Protein AF-A0A8T6UJM6-F1 (afdb_monomer_lite)

Structure (mmCIF, N/CA/C/O backbone):
data_AF-A0A8T6UJM6-F1
#
_entry.id   AF-A0A8T6UJM6-F1
#
loop_
_atom_site.group_PDB
_atom_site.id
_atom_site.type_symbol
_atom_site.label_atom_id
_atom_site.label_alt_id
_atom_site.label_comp_id
_atom_site.label_asym_id
_atom_site.label_entity_id
_atom_site.label_seq_id
_atom_site.pdbx_PDB_ins_code
_atom_site.Cartn_x
_atom_site.Cartn_y
_atom_site.Cartn_z
_atom_site.occupancy
_atom_site.B_iso_or_equiv
_atom_site.auth_seq_id
_atom_site.auth_comp_id
_atom_site.auth_asym_id
_atom_site.auth_atom_id
_atom_site.pdbx_PDB_model_num
ATOM 1 N N . TYR A 1 1 ? -14.963 -14.095 1.824 1.00 44.94 1 TYR A N 1
ATOM 2 C CA . TYR A 1 1 ? -14.300 -14.627 3.036 1.00 44.94 1 TYR A CA 1
ATOM 3 C C . TYR A 1 1 ? -13.201 -15.661 2.703 1.00 44.94 1 TYR A C 1
ATOM 5 O O . TYR A 1 1 ? -13.128 -16.696 3.348 1.00 44.94 1 TYR A O 1
ATOM 13 N N . LEU A 1 2 ? -12.335 -15.426 1.697 1.00 49.66 2 LEU A N 1
ATOM 14 C CA . LEU A 1 2 ? -11.356 -16.446 1.246 1.00 49.66 2 LEU A CA 1
ATOM 15 C C . LEU A 1 2 ? -9.902 -16.163 1.661 1.00 49.66 2 LEU A C 1
ATOM 17 O O . LEU A 1 2 ? -9.070 -17.062 1.678 1.00 49.66 2 LEU A O 1
ATOM 21 N N . TYR A 1 3 ? -9.602 -14.932 2.061 1.00 54.41 3 TYR A N 1
ATOM 22 C CA . TYR A 1 3 ? -8.302 -14.552 2.591 1.00 54.41 3 TYR A CA 1
ATOM 23 C C . TYR A 1 3 ? -8.555 -13.868 3.928 1.00 54.41 3 TYR A C 1
ATOM 25 O O . TYR A 1 3 ? -9.471 -13.053 4.033 1.00 54.41 3 TYR A O 1
ATOM 33 N N . GLY A 1 4 ? -7.802 -14.266 4.958 1.00 57.81 4 GLY A N 1
ATOM 34 C CA . GLY A 1 4 ? -7.855 -13.667 6.295 1.00 57.81 4 GLY A CA 1
ATOM 35 C C . GLY A 1 4 ? -7.518 -12.167 6.277 1.00 57.81 4 GLY A C 1
ATOM 36 O O . GLY A 1 4 ? -7.547 -11.545 5.219 1.00 57.81 4 GLY A O 1
ATOM 37 N N . PRO A 1 5 ? -7.153 -11.550 7.411 1.00 60.81 5 PRO A N 1
ATOM 38 C CA . PRO A 1 5 ? -6.985 -10.100 7.477 1.00 60.81 5 PRO A CA 1
ATOM 39 C C . PRO A 1 5 ? -6.077 -9.568 6.354 1.00 60.81 5 PRO A C 1
ATOM 41 O O . PRO A 1 5 ? -4.894 -9.919 6.245 1.00 60.81 5 PRO A O 1
ATOM 44 N N . LEU A 1 6 ? -6.662 -8.746 5.480 1.00 64.50 6 LEU A N 1
ATOM 45 C CA . LEU A 1 6 ? -6.006 -8.237 4.282 1.00 64.50 6 LEU A CA 1
ATOM 46 C C . LEU A 1 6 ? -5.293 -6.932 4.630 1.00 64.50 6 LEU A C 1
ATOM 48 O O . LEU A 1 6 ? -5.878 -5.853 4.730 1.00 64.50 6 LEU A O 1
ATOM 52 N N . GLY A 1 7 ? -3.987 -7.045 4.853 1.00 66.06 7 GLY A N 1
ATOM 53 C CA . GLY A 1 7 ? -3.103 -5.897 5.004 1.00 66.06 7 GLY A CA 1
ATOM 54 C C . GLY A 1 7 ? -2.800 -5.222 3.665 1.00 66.06 7 GLY A C 1
ATOM 55 O O . GLY A 1 7 ? -2.847 -5.841 2.600 1.00 66.06 7 GLY A O 1
ATOM 56 N N . THR A 1 8 ? -2.384 -3.954 3.724 1.00 71.00 8 T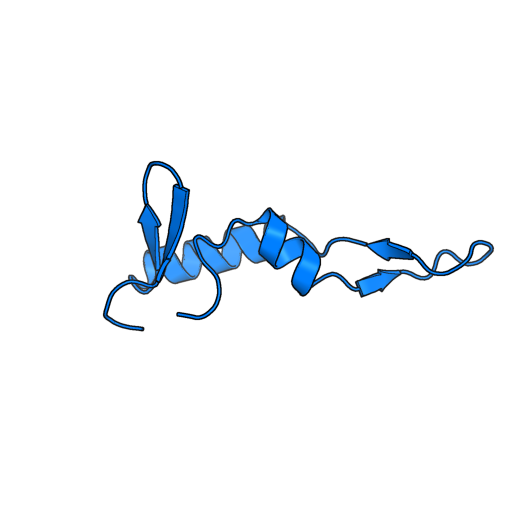HR A N 1
ATOM 57 C CA . THR A 1 8 ? -1.964 -3.189 2.531 1.00 71.00 8 THR A CA 1
ATOM 58 C C . THR A 1 8 ? -0.810 -3.851 1.770 1.00 71.00 8 THR A C 1
ATOM 60 O O . THR A 1 8 ? -0.673 -3.655 0.566 1.00 71.00 8 THR A O 1
ATOM 63 N N . GLU A 1 9 ? 0.008 -4.659 2.449 1.00 74.56 9 GLU A N 1
ATOM 64 C CA . GLU A 1 9 ? 1.119 -5.379 1.834 1.00 74.56 9 GLU A CA 1
ATOM 65 C C . GLU A 1 9 ? 0.689 -6.582 0.988 1.00 74.56 9 GLU A C 1
ATOM 67 O O . GLU A 1 9 ? 1.235 -6.758 -0.100 1.00 74.56 9 GLU A O 1
ATOM 72 N N . ARG A 1 10 ? -0.287 -7.377 1.444 1.00 77.06 10 ARG A N 1
ATOM 73 C CA . ARG A 1 10 ? -0.790 -8.531 0.678 1.00 77.06 10 ARG A CA 1
ATOM 74 C C . ARG A 1 10 ? -1.501 -8.072 -0.590 1.00 77.06 10 ARG A C 1
ATOM 76 O O . ARG A 1 10 ? -1.151 -8.524 -1.672 1.00 77.06 10 ARG A O 1
ATOM 83 N N . LEU A 1 11 ? -2.363 -7.063 -0.467 1.00 77.88 11 LEU A N 1
ATOM 84 C CA . LEU A 1 11 ? -3.031 -6.436 -1.612 1.00 77.88 11 LEU A CA 1
ATOM 85 C C . LEU A 1 11 ? -2.020 -5.840 -2.602 1.00 77.88 11 LEU A C 1
ATOM 87 O O . LEU A 1 11 ? -2.164 -5.961 -3.809 1.00 77.88 11 LEU A O 1
ATOM 91 N N . SER A 1 12 ? -0.948 -5.222 -2.105 1.00 79.88 12 SER A N 1
ATOM 92 C CA . SER A 1 12 ? 0.112 -4.672 -2.956 1.00 79.88 12 SER A CA 1
ATOM 93 C C . SER A 1 12 ? 0.921 -5.760 -3.671 1.00 79.88 12 SER A C 1
ATOM 95 O O . SER A 1 12 ? 1.452 -5.504 -4.748 1.00 79.88 12 SER A O 1
ATOM 97 N N . ALA A 1 13 ? 1.019 -6.967 -3.114 1.00 80.44 13 ALA A N 1
ATOM 98 C CA . ALA A 1 13 ? 1.631 -8.100 -3.799 1.00 80.44 13 ALA A CA 1
ATOM 99 C C . ALA A 1 13 ? 0.701 -8.695 -4.872 1.00 80.44 13 ALA A C 1
ATOM 101 O O . ALA A 1 13 ? 1.177 -8.971 -5.968 1.00 80.44 13 ALA A O 1
ATOM 102 N N . GLU A 1 14 ? -0.598 -8.828 -4.584 1.00 81.06 14 GLU A N 1
ATOM 103 C CA . GLU A 1 14 ? -1.606 -9.344 -5.528 1.00 81.06 14 GLU A CA 1
ATOM 104 C C . GLU A 1 14 ? -1.845 -8.401 -6.710 1.00 81.06 14 GLU A C 1
ATOM 106 O O . GLU A 1 14 ? -1.810 -8.828 -7.857 1.00 81.06 14 GLU A O 1
ATOM 111 N N . PHE A 1 15 ? -2.014 -7.102 -6.443 1.00 80.50 15 PHE A N 1
ATOM 112 C CA . PHE A 1 15 ? -2.137 -6.062 -7.474 1.00 80.50 15 PHE A CA 1
ATOM 113 C C . PHE A 1 15 ? -0.773 -5.574 -7.993 1.00 80.50 15 PHE A C 1
ATOM 115 O O . PHE A 1 15 ? -0.676 -4.540 -8.659 1.00 80.50 15 PHE A O 1
ATOM 122 N N . GLY A 1 16 ? 0.304 -6.274 -7.633 1.00 79.50 16 GLY A N 1
ATOM 123 C CA . GLY A 1 16 ? 1.622 -6.108 -8.229 1.00 79.50 16 GLY A CA 1
ATOM 124 C C . GLY A 1 16 ? 1.723 -6.826 -9.573 1.00 79.50 16 GLY A C 1
ATOM 125 O O . GLY A 1 16 ? 0.847 -7.588 -9.963 1.00 79.50 16 GLY A O 1
ATOM 126 N N . GLY A 1 17 ? 2.810 -6.594 -10.302 1.00 84.69 17 GLY A N 1
ATOM 127 C CA . GLY A 1 17 ? 2.988 -7.184 -11.627 1.00 84.69 17 GLY A CA 1
ATOM 128 C C . GLY A 1 17 ? 4.443 -7.286 -12.049 1.00 84.69 17 GLY A C 1
ATOM 129 O O . GLY A 1 17 ? 5.351 -6.802 -11.364 1.00 84.69 17 GLY A O 1
ATOM 130 N N . ALA A 1 18 ? 4.673 -7.931 -13.190 1.00 82.38 18 ALA A N 1
ATOM 131 C CA . ALA A 1 18 ? 5.986 -7.966 -13.812 1.00 82.38 18 ALA A CA 1
ATOM 132 C C . ALA A 1 18 ? 6.352 -6.556 -14.293 1.00 82.38 18 ALA A C 1
ATOM 134 O O . ALA A 1 18 ? 5.656 -5.967 -15.116 1.00 82.38 18 ALA A O 1
ATOM 135 N N . LYS A 1 19 ? 7.447 -6.006 -13.768 1.00 82.75 19 LYS A N 1
ATOM 136 C CA . LYS A 1 19 ? 7.977 -4.722 -14.224 1.00 82.75 19 LYS A CA 1
ATOM 137 C C . LYS A 1 19 ? 9.121 -4.962 -15.195 1.00 82.75 19 LYS A C 1
ATOM 139 O O . LYS A 1 19 ? 10.077 -5.662 -14.846 1.00 82.75 19 LYS A O 1
ATOM 144 N N . ASP A 1 20 ? 9.038 -4.332 -16.362 1.00 83.75 20 ASP A N 1
ATOM 145 C CA . ASP A 1 20 ? 10.149 -4.294 -17.306 1.00 83.75 20 ASP A CA 1
ATOM 146 C C . ASP A 1 20 ? 11.320 -3.490 -16.713 1.00 83.75 20 ASP A C 1
ATOM 148 O O . ASP A 1 20 ? 11.159 -2.385 -16.180 1.00 83.75 20 ASP A O 1
ATOM 152 N N . ARG A 1 21 ? 12.513 -4.084 -16.764 1.00 84.75 21 ARG A N 1
ATOM 153 C CA . ARG A 1 21 ? 13.772 -3.500 -16.284 1.00 84.75 21 ARG A CA 1
ATOM 154 C C . ARG A 1 21 ? 14.753 -3.249 -17.429 1.00 84.75 21 ARG A C 1
ATOM 156 O O . ARG A 1 21 ? 15.945 -3.075 -17.159 1.00 84.75 21 ARG A O 1
ATOM 163 N N . LYS A 1 22 ? 14.260 -3.181 -18.670 1.00 86.44 22 LYS A N 1
ATOM 164 C CA . LYS A 1 22 ? 15.011 -2.950 -19.910 1.00 86.44 22 LYS A CA 1
ATOM 165 C C . LYS A 1 22 ? 16.061 -4.034 -20.156 1.00 86.44 22 LYS A C 1
ATOM 167 O O . LYS A 1 22 ? 15.812 -5.014 -20.837 1.00 86.44 22 LYS A O 1
ATOM 172 N N . VAL A 1 23 ? 17.243 -3.863 -19.565 1.00 87.06 23 VAL A N 1
ATOM 173 C CA . VAL A 1 23 ? 18.421 -4.721 -19.774 1.00 87.06 23 VAL A CA 1
ATOM 174 C C . VAL A 1 23 ? 18.403 -5.952 -18.857 1.00 87.06 23 VAL A C 1
ATOM 176 O O . VAL A 1 23 ? 19.108 -6.925 -19.102 1.00 87.06 23 VAL A O 1
ATOM 179 N N . LYS A 1 24 ? 17.612 -5.933 -17.775 1.00 84.56 24 LYS A N 1
ATOM 180 C CA . LYS A 1 24 ? 17.517 -7.044 -16.812 1.00 84.56 24 LYS A CA 1
ATOM 181 C C . LYS A 1 24 ? 16.210 -7.826 -16.988 1.00 84.56 24 LYS A C 1
ATOM 183 O O . LYS A 1 24 ? 15.200 -7.200 -17.304 1.00 84.56 24 LYS A O 1
ATOM 188 N N . PRO A 1 25 ? 16.197 -9.140 -16.682 1.00 86.25 25 PRO A N 1
ATOM 189 C CA . PRO A 1 25 ? 14.982 -9.948 -16.706 1.00 86.25 25 PRO A CA 1
ATOM 190 C C . PRO A 1 25 ? 13.849 -9.348 -15.867 1.00 86.25 25 PRO A C 1
ATOM 192 O O . PRO A 1 25 ? 14.090 -8.694 -14.838 1.00 86.25 25 PRO A O 1
ATOM 195 N N . TYR A 1 26 ? 12.617 -9.624 -16.299 1.00 85.38 26 TYR A N 1
ATOM 196 C CA . TYR A 1 26 ? 11.396 -9.228 -15.606 1.00 85.38 26 TYR A CA 1
ATOM 197 C C . TYR A 1 26 ? 11.413 -9.697 -14.152 1.00 85.38 26 TYR A C 1
ATOM 199 O O . TYR A 1 26 ? 11.782 -10.828 -13.836 1.00 85.38 26 TYR A O 1
ATOM 207 N N . LYS A 1 27 ? 10.989 -8.811 -13.249 1.00 85.88 27 LYS A N 1
ATOM 208 C CA . LYS A 1 27 ? 10.769 -9.155 -11.843 1.00 85.88 27 LYS A CA 1
ATOM 209 C C . LYS A 1 27 ? 9.373 -8.734 -11.423 1.00 85.88 27 LYS A C 1
ATOM 211 O O . LYS A 1 27 ? 8.904 -7.669 -11.822 1.00 85.88 27 LYS A O 1
ATOM 216 N N . ALA A 1 28 ? 8.754 -9.549 -10.576 1.00 84.81 28 ALA A N 1
ATOM 217 C CA . ALA A 1 28 ? 7.536 -9.165 -9.886 1.00 84.81 28 ALA A CA 1
ATOM 218 C C . ALA A 1 28 ? 7.836 -7.985 -8.951 1.00 84.81 28 ALA A C 1
ATOM 220 O O . ALA A 1 28 ? 8.753 -8.041 -8.124 1.00 84.81 28 ALA A O 1
ATOM 221 N N . VAL A 1 29 ? 7.080 -6.904 -9.109 1.00 85.19 29 VAL A N 1
ATOM 222 C CA . VAL A 1 29 ? 7.155 -5.710 -8.272 1.00 85.19 29 VAL A CA 1
ATOM 223 C C . VAL A 1 29 ? 5.802 -5.497 -7.617 1.00 85.19 29 VAL A C 1
ATOM 225 O O . VAL A 1 29 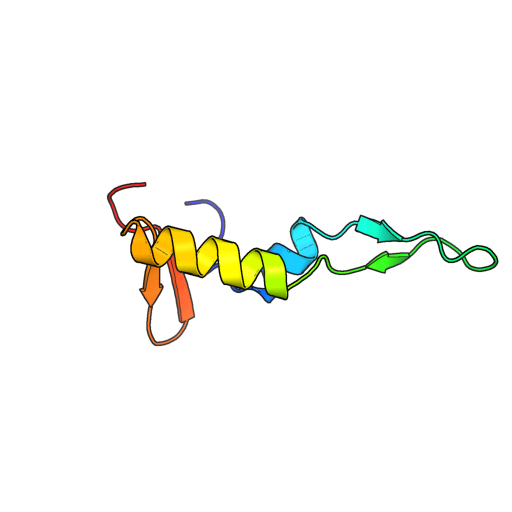? 4.756 -5.659 -8.239 1.00 85.19 29 VAL A O 1
ATOM 228 N N . LYS A 1 30 ? 5.842 -5.116 -6.342 1.00 85.25 30 LYS A N 1
ATOM 229 C CA . LYS A 1 30 ? 4.654 -4.766 -5.568 1.00 85.25 30 LYS A CA 1
ATOM 230 C C . LYS A 1 30 ? 3.975 -3.522 -6.165 1.00 85.25 30 LYS A C 1
ATOM 232 O O . LYS A 1 30 ? 4.652 -2.553 -6.511 1.00 85.25 30 LYS A O 1
ATOM 237 N N . GLY A 1 31 ? 2.649 -3.546 -6.258 1.00 80.94 31 GLY A N 1
ATOM 238 C CA . GLY A 1 31 ? 1.814 -2.427 -6.687 1.00 80.94 31 GLY A CA 1
ATOM 239 C C . GLY A 1 31 ? 1.831 -1.264 -5.689 1.00 80.94 31 GLY A C 1
ATOM 240 O O . GLY A 1 31 ? 2.341 -1.377 -4.571 1.00 80.94 31 GLY A O 1
ATOM 241 N N . SER A 1 32 ? 1.268 -0.118 -6.074 1.00 82.12 32 SER A N 1
ATOM 242 C CA . SER A 1 32 ? 1.302 1.090 -5.239 1.00 82.12 32 SER A CA 1
ATOM 243 C C . SER A 1 32 ? 0.524 0.919 -3.930 1.00 82.12 32 SER A C 1
ATOM 245 O O . SER A 1 32 ? -0.702 0.811 -3.911 1.00 82.12 32 SER A O 1
ATOM 247 N N . ARG A 1 33 ? 1.243 0.969 -2.803 1.00 82.81 33 ARG A N 1
ATOM 248 C CA . ARG A 1 33 ? 0.648 0.883 -1.459 1.00 82.81 33 ARG A CA 1
ATOM 249 C C . ARG A 1 33 ? -0.175 2.119 -1.089 1.00 82.81 33 ARG A C 1
ATOM 251 O O . ARG A 1 33 ? -1.054 2.018 -0.237 1.00 82.81 33 ARG A O 1
ATOM 258 N N . SER A 1 34 ? 0.105 3.278 -1.690 1.00 84.44 34 SER A N 1
ATOM 259 C CA . SER A 1 34 ? -0.626 4.519 -1.402 1.00 84.44 34 SER A CA 1
ATOM 260 C C . SER A 1 34 ? -2.045 4.462 -1.953 1.00 84.44 34 SER A C 1
ATOM 262 O O . SER A 1 34 ? -2.982 4.732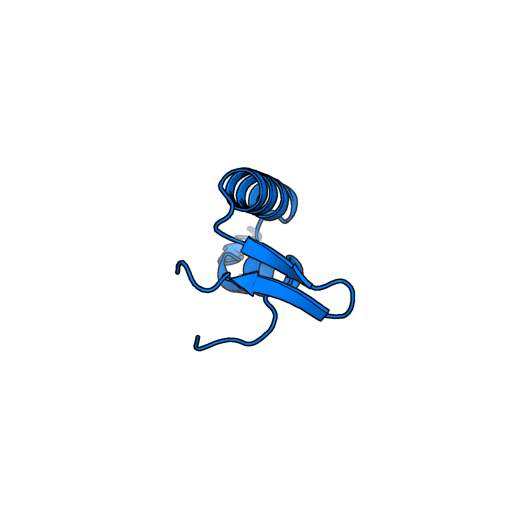 -1.209 1.00 84.44 34 SER A O 1
ATOM 264 N N . ILE A 1 35 ? -2.212 4.017 -3.204 1.00 84.94 35 ILE A N 1
ATOM 265 C CA . ILE A 1 35 ? -3.529 3.880 -3.847 1.00 84.94 35 ILE A CA 1
ATOM 266 C C . ILE A 1 35 ? -4.405 2.922 -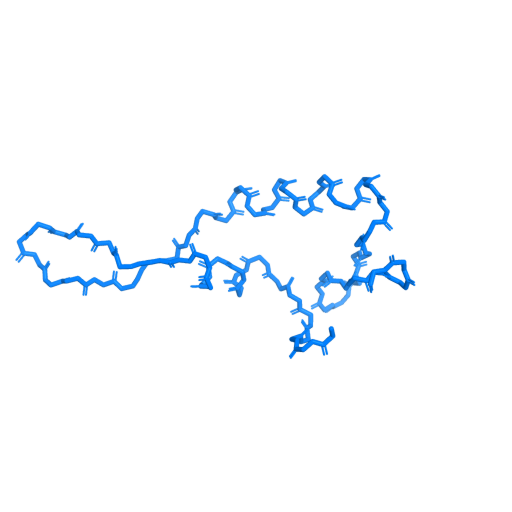3.036 1.00 84.94 35 ILE A C 1
ATOM 268 O O . ILE A 1 35 ? -5.483 3.300 -2.593 1.00 84.94 35 ILE A O 1
ATOM 272 N N . ILE A 1 36 ? -3.879 1.738 -2.713 1.00 82.75 36 ILE A N 1
ATOM 273 C CA . ILE A 1 36 ? -4.579 0.731 -1.901 1.00 82.75 36 ILE A CA 1
ATOM 274 C C . ILE A 1 36 ? -4.982 1.300 -0.533 1.00 82.75 36 ILE A C 1
ATOM 276 O O . ILE A 1 36 ? -6.085 1.059 -0.049 1.00 82.75 36 ILE A O 1
ATOM 280 N N . ARG A 1 37 ? -4.114 2.091 0.110 1.00 83.06 37 ARG A N 1
ATOM 281 C CA . ARG A 1 37 ? -4.428 2.719 1.400 1.00 83.06 37 ARG A CA 1
ATOM 282 C C . ARG A 1 37 ? -5.562 3.734 1.285 1.00 83.06 37 ARG A C 1
ATOM 284 O O . ARG A 1 37 ? -6.402 3.758 2.180 1.00 83.06 37 ARG A O 1
ATOM 291 N N . HIS A 1 38 ? -5.568 4.555 0.236 1.00 85.69 38 HIS A N 1
ATOM 292 C CA . HIS A 1 38 ? -6.621 5.540 -0.011 1.00 85.69 38 HIS A CA 1
ATOM 293 C C . HIS A 1 38 ? -7.955 4.869 -0.337 1.00 85.69 38 HIS A C 1
ATOM 295 O O . HIS A 1 38 ? -8.951 5.216 0.289 1.00 85.69 38 HIS A O 1
ATOM 301 N N . SER A 1 39 ? -7.966 3.855 -1.204 1.00 83.00 39 SER A N 1
ATOM 302 C CA . SER A 1 39 ? -9.176 3.081 -1.508 1.00 83.00 39 SER A CA 1
ATOM 303 C C . SER A 1 39 ? -9.748 2.412 -0.259 1.00 83.00 39 SER A C 1
ATOM 305 O O . SER A 1 39 ? -10.942 2.497 -0.001 1.00 83.00 39 SER A O 1
ATOM 307 N N . LEU A 1 40 ? -8.901 1.822 0.589 1.00 78.38 40 LEU A N 1
ATOM 308 C CA . LEU A 1 40 ? -9.365 1.225 1.843 1.00 78.38 40 LEU A CA 1
ATOM 309 C C . LEU A 1 40 ? -9.905 2.263 2.836 1.00 78.38 40 LEU A C 1
ATOM 311 O O . LEU A 1 40 ? -10.849 1.959 3.549 1.00 78.38 40 LEU A O 1
ATOM 315 N N . LYS A 1 41 ? -9.345 3.481 2.876 1.00 81.81 41 LYS A N 1
ATOM 316 C CA . LYS A 1 41 ? -9.907 4.581 3.681 1.00 81.81 41 LYS A CA 1
ATOM 317 C C . LYS A 1 41 ? -11.279 5.019 3.162 1.00 81.81 41 LYS A C 1
ATOM 319 O O . LYS A 1 41 ? -12.164 5.277 3.962 1.00 81.81 41 LYS A O 1
ATOM 324 N N . GLN A 1 42 ? -11.464 5.082 1.843 1.00 84.56 42 GLN A N 1
ATOM 325 C CA . GLN A 1 42 ? -12.767 5.394 1.243 1.00 84.56 42 GLN A CA 1
ATOM 326 C C . GLN A 1 42 ? -13.810 4.327 1.595 1.00 84.56 42 GLN A C 1
ATOM 328 O O . GLN A 1 42 ? -14.936 4.661 1.947 1.00 84.56 42 GLN A O 1
ATOM 333 N N . LEU A 1 43 ? -13.423 3.051 1.558 1.00 78.50 43 LEU A N 1
ATOM 334 C CA . LEU A 1 43 ? -14.294 1.930 1.922 1.00 78.50 43 LEU A CA 1
ATOM 335 C C . LEU A 1 43 ? -14.599 1.868 3.429 1.00 78.50 43 LEU A C 1
ATOM 337 O O . LEU A 1 43 ? -15.695 1.470 3.816 1.00 78.50 43 LEU A O 1
ATOM 341 N N . GLU A 1 44 ? -13.663 2.309 4.270 1.00 76.69 44 GLU A N 1
ATOM 342 C CA . GLU A 1 44 ? -13.861 2.502 5.712 1.00 76.69 44 GLU A CA 1
ATOM 343 C C . GLU A 1 44 ? -14.860 3.641 5.979 1.00 76.69 44 GLU A C 1
ATOM 345 O O . GLU A 1 44 ? -15.804 3.465 6.743 1.00 76.69 44 GLU A O 1
ATOM 350 N N . SER A 1 45 ? -14.749 4.770 5.266 1.00 77.06 45 SER A N 1
ATOM 351 C CA . SER A 1 45 ? -15.759 5.842 5.309 1.00 77.06 45 SER A CA 1
ATOM 352 C C . SER A 1 45 ? -17.134 5.397 4.794 1.00 77.06 45 SER A C 1
ATOM 354 O O . SER A 1 45 ? -18.149 5.906 5.258 1.00 77.06 45 SER A O 1
ATOM 356 N N . ALA A 1 46 ? -17.178 4.439 3.867 1.00 76.62 46 ALA A N 1
ATOM 357 C CA . ALA A 1 46 ? -18.415 3.834 3.375 1.00 76.62 46 ALA A CA 1
ATOM 358 C C . ALA A 1 46 ? -19.002 2.765 4.326 1.00 76.62 46 ALA A C 1
ATOM 360 O O . ALA A 1 46 ? -20.066 2.219 4.040 1.00 76.62 46 ALA A O 1
ATOM 361 N N . GLY A 1 47 ? -18.330 2.448 5.442 1.00 66.62 47 GLY A N 1
ATOM 362 C CA . GLY A 1 47 ? -18.796 1.474 6.440 1.00 66.62 47 GLY A CA 1
ATOM 363 C C . GLY A 1 47 ? -18.767 0.011 5.976 1.00 66.62 47 GLY A C 1
ATOM 364 O O . GLY A 1 47 ? -19.379 -0.848 6.611 1.00 66.62 47 GLY A O 1
ATOM 365 N N . LEU A 1 48 ? -18.074 -0.276 4.869 1.00 66.25 48 LEU A N 1
ATOM 366 C CA . LEU A 1 48 ? -17.947 -1.612 4.266 1.00 66.25 48 LEU A CA 1
ATOM 367 C C . LEU A 1 48 ? -16.759 -2.409 4.832 1.00 66.25 48 LEU A C 1
ATOM 369 O O . LEU A 1 48 ? -16.633 -3.611 4.599 1.00 66.25 48 LEU A O 1
ATOM 373 N N . ILE A 1 49 ? -15.851 -1.729 5.534 1.00 67.12 49 ILE A N 1
ATOM 374 C CA . ILE A 1 49 ? -14.637 -2.306 6.109 1.00 67.12 49 ILE A CA 1
ATOM 375 C C . ILE A 1 49 ? -14.485 -1.778 7.533 1.00 67.12 49 ILE A C 1
ATOM 377 O O . ILE A 1 49 ? -14.483 -0.566 7.733 1.00 67.12 49 ILE A O 1
ATOM 381 N N . GLU A 1 50 ? -14.288 -2.673 8.499 1.00 61.78 50 GLU A N 1
ATOM 382 C CA . GLU A 1 50 ? -13.875 -2.318 9.858 1.00 61.78 50 GLU A CA 1
ATOM 383 C C . GLU A 1 50 ? -12.384 -2.608 10.047 1.00 61.78 50 GLU A C 1
ATOM 385 O O . GLU A 1 50 ? -11.848 -3.654 9.660 1.00 61.78 50 GLU A O 1
ATOM 390 N N . ALA A 1 51 ? -11.684 -1.640 10.636 1.00 57.84 51 ALA A N 1
ATOM 391 C CA . ALA A 1 51 ? -10.319 -1.827 11.089 1.00 57.84 51 ALA A CA 1
ATOM 392 C C . ALA A 1 51 ? -10.342 -2.634 12.393 1.00 57.84 51 ALA A C 1
ATOM 394 O O . ALA A 1 51 ? -10.686 -2.110 13.453 1.00 57.84 51 ALA A O 1
ATOM 395 N N . ASP A 1 52 ? -9.948 -3.904 12.322 1.00 56.50 52 ASP A N 1
ATOM 396 C CA . ASP A 1 52 ? -9.751 -4.701 13.524 1.00 56.50 52 ASP A CA 1
ATOM 397 C C . ASP A 1 52 ? -8.402 -4.321 14.144 1.00 56.50 52 ASP A C 1
ATOM 399 O O . ASP A 1 52 ? -7.340 -4.471 13.525 1.00 56.50 52 ASP A O 1
ATOM 403 N N . LYS A 1 53 ? -8.458 -3.783 15.369 1.00 51.41 53 LYS A N 1
ATOM 404 C CA . LYS A 1 53 ? -7.358 -3.063 16.038 1.00 51.41 53 LYS A CA 1
ATOM 405 C C . LYS A 1 53 ? -6.047 -3.849 16.142 1.00 51.41 53 LYS A C 1
ATOM 407 O O . LYS A 1 53 ? -5.006 -3.224 16.310 1.00 51.41 53 LYS A O 1
ATOM 412 N N . ASN A 1 54 ? -6.071 -5.177 16.011 1.00 51.38 54 ASN A N 1
ATOM 413 C CA . ASN A 1 54 ? -4.897 -6.019 16.233 1.00 51.38 54 ASN A CA 1
ATOM 414 C C . ASN A 1 54 ? -4.435 -6.855 15.034 1.00 51.38 54 ASN A C 1
ATOM 416 O O . ASN A 1 54 ? -3.334 -7.403 15.102 1.00 51.38 54 ASN A O 1
ATOM 420 N N . LYS A 1 55 ? -5.203 -6.977 13.940 1.00 52.72 55 LYS A N 1
ATOM 421 C CA . LYS A 1 55 ? -4.815 -7.888 12.844 1.00 52.72 55 LYS A CA 1
ATOM 422 C C . LYS A 1 55 ? -5.033 -7.396 11.422 1.00 52.72 55 LYS A C 1
ATOM 424 O O . LYS A 1 55 ? -4.564 -8.080 10.521 1.00 52.72 55 LYS A O 1
ATOM 429 N N . GLY A 1 56 ? -5.626 -6.227 11.182 1.00 59.41 56 GLY A N 1
ATOM 430 C CA . GLY A 1 56 ? -5.735 -5.661 9.834 1.00 59.41 56 GLY A CA 1
ATOM 431 C C . GLY A 1 56 ? -7.102 -5.053 9.554 1.00 59.41 56 GLY A C 1
ATOM 432 O O . GLY A 1 56 ? -7.697 -4.417 10.411 1.00 59.41 56 GLY A O 1
ATOM 433 N N . ARG A 1 57 ? -7.584 -5.207 8.321 1.00 61.69 57 ARG A N 1
ATOM 434 C CA . ARG A 1 57 ? -8.898 -4.725 7.885 1.00 61.69 57 ARG A CA 1
ATOM 435 C C . ARG A 1 57 ? -9.770 -5.929 7.558 1.00 61.69 57 ARG A C 1
ATOM 437 O O . ARG A 1 57 ? -9.338 -6.796 6.794 1.00 61.69 57 ARG A O 1
ATOM 444 N N . ILE A 1 58 ? -10.944 -5.995 8.174 1.00 57.62 58 ILE A N 1
ATOM 445 C CA . ILE A 1 58 ? -11.924 -7.069 8.013 1.00 57.62 58 ILE A CA 1
ATOM 446 C C . ILE A 1 58 ? -13.145 -6.460 7.315 1.00 57.62 58 ILE A C 1
ATOM 448 O O . ILE A 1 58 ? -13.549 -5.340 7.618 1.00 57.62 58 ILE A O 1
ATOM 452 N N 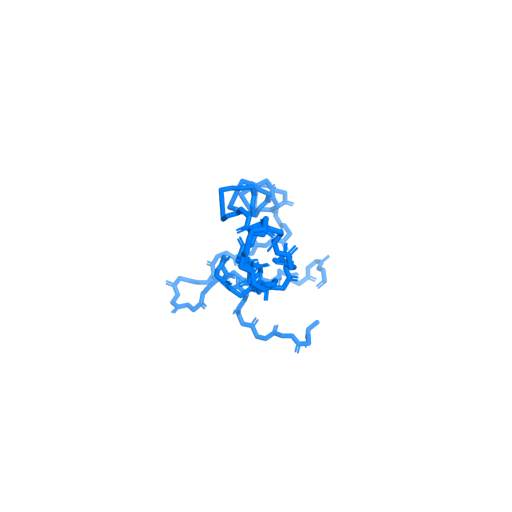. ILE A 1 59 ? -13.694 -7.167 6.328 1.00 57.38 59 ILE A N 1
ATOM 453 C CA . ILE A 1 59 ? -14.955 -6.770 5.688 1.00 57.38 59 ILE A CA 1
ATOM 454 C C . ILE A 1 59 ? -16.070 -6.949 6.724 1.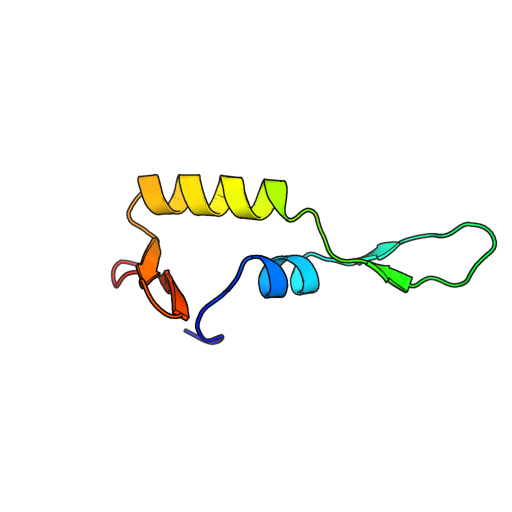00 57.38 59 ILE A C 1
ATOM 456 O O . ILE A 1 59 ? -16.191 -8.021 7.320 1.00 57.38 59 ILE A O 1
ATOM 460 N N . THR A 1 60 ? -16.834 -5.889 6.984 1.00 54.34 60 THR A N 1
ATOM 461 C CA . THR A 1 60 ? -17.978 -5.931 7.903 1.00 54.34 60 THR A CA 1
ATOM 462 C C . THR A 1 60 ? -19.113 -6.762 7.326 1.00 54.34 60 THR A C 1
ATOM 464 O O . THR A 1 60 ? -19.240 -6.898 6.115 1.00 54.34 60 THR A O 1
ATOM 467 N N . SER A 1 61 ? -20.000 -7.260 8.194 1.00 48.44 61 SER A N 1
ATOM 468 C CA . SER A 1 61 ? -21.137 -8.147 7.873 1.00 48.44 61 SER A CA 1
ATOM 469 C C . SER A 1 61 ? -22.172 -7.598 6.861 1.00 48.44 61 SER A C 1
ATOM 471 O O . SER A 1 61 ? -23.211 -8.222 6.657 1.00 48.44 61 SER A O 1
ATOM 473 N N . LYS A 1 62 ? -21.922 -6.439 6.239 1.00 49.44 62 LYS A N 1
ATOM 474 C CA . LYS A 1 62 ? -22.665 -5.909 5.085 1.00 49.44 62 LYS A CA 1
ATOM 475 C C . LYS A 1 62 ? -22.035 -6.287 3.728 1.00 49.44 62 LYS A C 1
ATOM 477 O O . LYS A 1 62 ? -22.559 -5.838 2.710 1.00 49.44 62 LYS A O 1
ATOM 482 N N . GLY A 1 63 ? -20.949 -7.075 3.702 1.00 41.97 63 GLY A N 1
ATOM 483 C CA . GLY A 1 63 ? -20.255 -7.535 2.488 1.00 41.97 63 GLY A CA 1
ATOM 484 C C . GLY A 1 63 ? -19.889 -9.014 2.499 1.00 41.97 63 GLY A C 1
ATOM 485 O O . GLY A 1 63 ? -19.340 -9.487 3.518 1.00 41.97 63 GLY A O 1
#

pLDDT: mean 72.29, std 13.29, range [41.97, 87.06]

Sequence (63 aa):
YLYGPLGTERLSAEFGGAKDRKVKPYKAVKGSRSIIRHSLKQLESAGLIEADKNKGRIITSKG

Foldseek 3Di:
DPDPADALQNQQQVPWDFDDPPVDDTDTDGHDSVVVVVVVVVCVVVVQWDADPPGHIDGPPVD

Radius of gyration: 14.54 Å; chains: 1; bounding box: 41×22×36 Å

Secondary structure (DSSP, 8-state):
--SSS--HHHHHHHT-EEEEETTEEEEEE---HHHHHHHHHHHHHTTSEEEETTTEEEE-TT-